Protein AF-A0A948V6Q6-F1 (afdb_monomer)

Foldseek 3Di:
DDDDPVLLVQLVVCVVVVHDSVVSLVVVLVVVLVVVLVVVLVQVLVQCVPDPDPDPVSLCCSQLPLVDDLQSLQLLLLHGQVVLCVVVVDRPSVSSSVVSVVSSVVLLVVQVVVCVVCVPDWDWDWRDDPNDIDIDGSSRVVSSVSSSVNSSVVSSVVSVVNSVD

Solvent-accessible surface area (backbone atoms only — not comparable to full-atom values): 9250 Å² total; per-residue (Å²): 132,79,81,51,72,68,56,51,52,50,34,52,55,24,53,78,68,76,41,84,34,64,60,59,56,54,50,48,44,49,52,55,44,52,55,47,50,58,51,49,52,52,48,48,51,56,41,58,73,67,39,90,59,97,53,74,62,42,54,54,60,67,48,55,39,86,88,52,58,45,64,54,27,15,21,60,32,56,39,48,58,67,60,47,23,72,76,67,78,44,72,50,61,66,59,34,50,53,54,21,52,56,45,29,53,55,50,50,53,52,43,48,54,48,52,75,67,48,80,87,68,87,51,75,46,75,51,76,56,98,92,43,74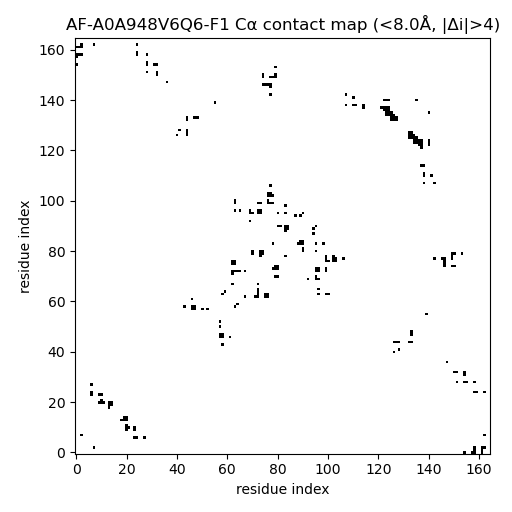,44,77,30,52,51,62,58,36,50,52,53,52,41,23,52,54,34,45,48,50,50,43,48,57,44,52,54,56,54,75,73,104

pLDDT: mean 92.69, std 7.37, range [54.66, 98.31]

Sequence (165 aa):
MTITEQVAKNIIRKLLKGEDYRIEVVTLINAEFLQFAINFFKHIVDAKLKSKDITVDWYKKAFLDPNLPANEIAINSGLNTKTIHNMFNSSTKEIVIDASNEHYDLLYESIKNLVDTEHDLELTLTIKFKGVSVDLNVSESLIVINTLAVKRSALRGGLWSTAGK

Structure (mmCIF, N/CA/C/O backbone):
data_AF-A0A948V6Q6-F1
#
_entry.id   AF-A0A948V6Q6-F1
#
loop_
_atom_site.group_PDB
_atom_site.id
_atom_site.type_symbol
_atom_site.label_atom_id
_atom_site.label_alt_id
_atom_site.label_comp_id
_atom_site.label_asym_id
_atom_site.label_entity_id
_atom_site.label_seq_id
_atom_site.pdbx_PDB_ins_code
_atom_site.Cartn_x
_atom_site.Cartn_y
_atom_site.Cartn_z
_atom_site.occupancy
_atom_site.B_iso_or_equiv
_atom_site.auth_seq_id
_atom_site.auth_comp_id
_atom_site.auth_asym_id
_atom_site.auth_atom_id
_atom_site.pdbx_PDB_model_num
ATOM 1 N N . MET A 1 1 ? 12.916 2.572 -6.953 1.00 70.38 1 MET A N 1
ATOM 2 C CA . MET A 1 1 ? 12.640 1.207 -7.454 1.00 70.38 1 MET A CA 1
ATOM 3 C C . MET A 1 1 ? 13.688 0.868 -8.486 1.00 70.38 1 MET A C 1
ATOM 5 O O . MET A 1 1 ? 14.040 1.738 -9.277 1.00 70.38 1 MET A O 1
ATOM 9 N N . THR A 1 2 ? 14.179 -0.361 -8.462 1.00 77.56 2 THR A N 1
ATOM 10 C CA . THR A 1 2 ? 15.232 -0.848 -9.354 1.00 77.56 2 THR A CA 1
ATOM 11 C C . THR A 1 2 ? 14.740 -2.119 -10.019 1.00 77.56 2 THR A C 1
ATOM 13 O O . THR A 1 2 ? 14.257 -3.016 -9.336 1.00 77.56 2 THR A O 1
ATOM 16 N N . ILE A 1 3 ? 14.851 -2.192 -11.343 1.00 85.19 3 ILE A N 1
ATOM 17 C CA . ILE A 1 3 ? 14.666 -3.453 -12.061 1.00 85.19 3 ILE A CA 1
ATOM 18 C C . ILE A 1 3 ? 15.861 -4.362 -11.765 1.00 85.19 3 ILE A C 1
ATOM 20 O O . ILE A 1 3 ? 16.982 -3.880 -11.600 1.00 85.19 3 ILE A O 1
ATOM 24 N N . THR A 1 4 ? 15.635 -5.670 -11.671 1.00 87.00 4 THR A N 1
ATOM 25 C CA . THR A 1 4 ? 16.740 -6.617 -11.478 1.00 87.00 4 THR A CA 1
ATOM 26 C C . THR A 1 4 ? 17.603 -6.679 -12.737 1.00 87.00 4 THR A C 1
ATOM 28 O O . THR A 1 4 ? 17.106 -6.481 -13.849 1.00 87.00 4 THR A O 1
ATOM 31 N N . GLU A 1 5 ? 18.889 -7.009 -12.591 1.00 90.12 5 GLU A N 1
ATOM 32 C CA . GLU A 1 5 ? 19.782 -7.176 -13.748 1.00 90.12 5 GLU A CA 1
ATOM 33 C C . GLU A 1 5 ? 19.245 -8.202 -14.749 1.00 90.12 5 GLU A C 1
ATOM 35 O O . GLU A 1 5 ? 19.379 -8.029 -15.959 1.00 90.12 5 GLU A O 1
ATOM 40 N N . GLN A 1 6 ? 18.613 -9.268 -14.252 1.00 90.62 6 GLN A N 1
ATOM 41 C CA . GLN A 1 6 ? 18.031 -10.294 -15.107 1.00 90.62 6 GLN A CA 1
ATOM 42 C C . GLN A 1 6 ? 16.865 -9.744 -15.936 1.00 90.62 6 GLN A C 1
ATOM 44 O O . GLN A 1 6 ? 16.799 -10.000 -17.138 1.00 90.62 6 GLN A O 1
ATOM 49 N N . VAL A 1 7 ? 15.975 -8.958 -15.322 1.00 91.75 7 VAL A N 1
ATOM 50 C CA . VAL A 1 7 ? 14.864 -8.313 -16.036 1.00 91.75 7 VAL A CA 1
ATOM 51 C C . VAL A 1 7 ? 15.401 -7.297 -17.045 1.00 91.75 7 VAL A C 1
ATOM 53 O O . VAL A 1 7 ? 14.954 -7.293 -18.188 1.00 91.75 7 VAL A O 1
ATOM 56 N N . ALA A 1 8 ? 16.415 -6.506 -16.683 1.00 93.50 8 ALA A N 1
ATOM 57 C CA . ALA A 1 8 ? 17.060 -5.572 -17.607 1.00 93.50 8 ALA A CA 1
ATOM 58 C C . ALA A 1 8 ? 17.668 -6.291 -18.827 1.00 93.50 8 ALA A C 1
ATOM 60 O O . ALA A 1 8 ? 17.418 -5.900 -19.967 1.00 93.50 8 ALA A O 1
ATOM 61 N N . LYS A 1 9 ? 18.396 -7.396 -18.611 1.00 95.44 9 LYS A N 1
ATOM 62 C CA . LYS A 1 9 ? 18.949 -8.231 -19.693 1.00 95.44 9 LYS A CA 1
ATOM 63 C C . LYS A 1 9 ? 17.854 -8.776 -20.609 1.00 95.44 9 LYS A C 1
ATOM 65 O O . LYS A 1 9 ? 18.010 -8.737 -21.829 1.00 95.44 9 LYS A O 1
ATOM 70 N N . ASN A 1 10 ? 16.747 -9.259 -20.044 1.00 95.44 10 ASN A N 1
ATOM 71 C CA . ASN A 1 10 ? 15.618 -9.756 -20.830 1.00 95.44 10 ASN A CA 1
ATOM 72 C C . ASN A 1 10 ? 14.974 -8.642 -21.665 1.00 95.44 10 ASN A C 1
ATOM 74 O O . ASN A 1 10 ? 14.717 -8.852 -22.851 1.00 95.44 10 ASN A O 1
ATOM 78 N N . ILE A 1 11 ? 14.768 -7.460 -21.072 1.00 94.50 11 ILE A N 1
ATOM 79 C CA . ILE A 1 11 ? 14.229 -6.282 -21.761 1.00 94.50 11 ILE A CA 1
ATOM 80 C C . ILE A 1 11 ? 15.114 -5.912 -22.953 1.00 94.50 11 ILE A C 1
ATOM 82 O O . ILE A 1 11 ? 14.619 -5.850 -24.077 1.00 94.50 11 ILE A O 1
ATOM 86 N N . ILE A 1 12 ? 16.423 -5.747 -22.732 1.00 95.25 12 ILE A N 1
ATOM 87 C CA . ILE A 1 12 ? 17.387 -5.401 -23.787 1.00 95.25 12 ILE A CA 1
ATOM 88 C C . ILE A 1 12 ? 17.378 -6.465 -24.886 1.00 95.25 12 ILE A C 1
ATOM 90 O O . ILE A 1 12 ? 17.296 -6.138 -26.068 1.00 95.25 12 ILE A O 1
ATOM 94 N N . ARG A 1 13 ? 17.405 -7.753 -24.518 1.00 97.06 13 ARG A N 1
ATOM 95 C CA . ARG A 1 13 ? 17.390 -8.854 -25.489 1.00 97.06 13 ARG A CA 1
ATOM 96 C C . ARG A 1 13 ? 16.143 -8.823 -26.369 1.00 97.06 13 ARG A C 1
ATOM 98 O O . ARG A 1 13 ? 16.255 -9.057 -27.568 1.00 97.06 13 ARG A O 1
ATOM 105 N N . LYS A 1 14 ? 14.970 -8.577 -25.782 1.00 96.69 14 LYS A N 1
ATOM 106 C CA . LYS A 1 14 ? 13.701 -8.496 -26.515 1.00 96.69 14 LYS A CA 1
ATOM 107 C C . LYS A 1 14 ? 13.667 -7.281 -27.430 1.00 96.69 14 LYS A C 1
ATOM 109 O O . LYS A 1 14 ? 13.351 -7.428 -28.606 1.00 96.69 14 LYS A O 1
ATOM 114 N N . LEU A 1 15 ? 14.104 -6.127 -26.928 1.00 94.81 15 LEU A N 1
ATOM 115 C CA . LEU A 1 15 ? 14.191 -4.894 -27.702 1.00 94.81 15 LEU A CA 1
ATOM 116 C C . LEU A 1 15 ? 15.085 -5.060 -28.941 1.00 94.81 15 LEU A C 1
ATOM 118 O O . LEU A 1 15 ? 14.659 -4.743 -30.047 1.00 94.81 15 LEU A O 1
ATOM 122 N N . LEU A 1 16 ? 16.280 -5.641 -28.778 1.00 96.75 16 LEU A N 1
ATOM 123 C CA . LEU A 1 16 ? 17.211 -5.909 -29.884 1.00 96.75 16 LEU A CA 1
ATOM 124 C C . LEU A 1 16 ? 16.652 -6.887 -30.931 1.00 96.75 16 LEU A C 1
ATOM 126 O O . LEU A 1 16 ? 17.098 -6.880 -32.074 1.00 96.75 16 LEU A O 1
ATOM 130 N N . LYS A 1 17 ? 15.684 -7.728 -30.552 1.00 97.25 17 LYS A N 1
ATOM 131 C CA . LYS A 1 17 ? 15.007 -8.677 -31.447 1.00 97.25 17 LYS A CA 1
ATOM 132 C C . LYS A 1 17 ? 13.698 -8.140 -32.038 1.00 97.25 17 LYS A C 1
ATOM 134 O O . LYS A 1 17 ? 13.043 -8.866 -32.779 1.00 97.25 17 LYS A O 1
ATOM 139 N N . GLY A 1 18 ? 13.291 -6.913 -31.698 1.00 95.44 18 GLY A N 1
ATOM 140 C CA . GLY A 1 18 ? 11.975 -6.376 -32.061 1.00 95.44 18 GLY A CA 1
ATOM 141 C C . GLY A 1 18 ? 10.804 -7.095 -31.375 1.00 95.44 18 GLY A C 1
ATOM 142 O O . GLY A 1 18 ? 9.670 -7.006 -31.835 1.00 95.44 18 GLY A O 1
ATOM 143 N N . GLU A 1 19 ? 11.067 -7.827 -30.289 1.00 96.75 19 GLU A N 1
ATOM 144 C CA . GLU A 1 19 ? 10.049 -8.506 -29.490 1.00 96.75 19 GLU A CA 1
ATOM 145 C C . GLU A 1 19 ? 9.434 -7.556 -28.454 1.00 96.75 19 GLU A C 1
ATOM 147 O O . GLU A 1 19 ? 10.075 -6.623 -27.963 1.00 96.75 19 GLU A O 1
ATOM 152 N N . ASP A 1 20 ? 8.203 -7.849 -28.034 1.00 95.00 20 ASP A N 1
ATOM 153 C CA . ASP A 1 20 ? 7.556 -7.089 -26.970 1.00 95.00 20 ASP A CA 1
ATOM 154 C C . ASP A 1 20 ? 8.223 -7.342 -25.605 1.00 95.00 20 ASP A C 1
ATOM 156 O O . ASP A 1 20 ? 8.065 -8.406 -25.000 1.00 95.00 20 ASP A O 1
ATOM 160 N N . TYR A 1 21 ? 8.961 -6.348 -25.106 1.00 94.88 21 TYR A N 1
ATOM 161 C CA . TYR A 1 21 ? 9.607 -6.365 -23.790 1.00 94.88 21 TYR A CA 1
ATOM 162 C C . TYR A 1 21 ? 8.666 -5.977 -22.641 1.00 94.88 21 TYR A C 1
ATOM 164 O O . TYR A 1 21 ? 8.987 -6.218 -21.476 1.00 94.88 21 TYR A O 1
ATOM 172 N N . ARG A 1 22 ? 7.498 -5.387 -22.936 1.00 94.56 22 ARG A N 1
ATOM 173 C CA . ARG A 1 22 ? 6.550 -4.880 -21.926 1.00 94.56 22 ARG A CA 1
ATOM 174 C C . ARG A 1 22 ? 6.074 -5.985 -20.991 1.00 94.56 22 ARG A C 1
ATOM 176 O O . ARG A 1 22 ? 5.788 -5.720 -19.825 1.00 94.56 22 ARG A O 1
ATOM 183 N N . ILE A 1 23 ? 6.045 -7.222 -21.483 1.00 94.25 23 ILE A N 1
ATOM 184 C CA . ILE A 1 23 ? 5.697 -8.402 -20.693 1.00 94.25 23 ILE A CA 1
ATOM 185 C C . ILE A 1 23 ? 6.653 -8.631 -19.514 1.00 94.25 23 ILE A C 1
ATOM 187 O O . ILE A 1 23 ? 6.199 -9.022 -18.440 1.00 94.25 23 ILE A O 1
ATOM 191 N N . GLU A 1 24 ? 7.945 -8.322 -19.665 1.00 94.88 24 GLU A N 1
ATOM 192 C CA . GLU A 1 24 ? 8.935 -8.445 -18.586 1.00 94.88 24 GLU A CA 1
ATOM 193 C C . GLU A 1 24 ? 8.617 -7.451 -17.459 1.00 94.88 24 GLU A C 1
ATOM 195 O O . GLU A 1 24 ? 8.605 -7.810 -16.281 1.00 94.88 24 GLU A O 1
ATOM 200 N N . VAL A 1 25 ? 8.262 -6.213 -17.825 1.00 94.19 25 VAL A N 1
ATOM 201 C CA . VAL A 1 25 ? 7.904 -5.148 -16.874 1.00 94.19 25 VAL A CA 1
ATOM 202 C C . VAL A 1 25 ? 6.605 -5.485 -16.140 1.00 94.19 25 VAL A C 1
ATOM 204 O O . VAL A 1 25 ? 6.546 -5.395 -14.915 1.00 94.19 25 VAL A O 1
ATOM 207 N N . VAL A 1 26 ? 5.565 -5.918 -16.861 1.00 95.38 26 VAL A N 1
ATOM 208 C CA . VAL A 1 26 ? 4.276 -6.306 -16.259 1.00 95.38 26 VAL A CA 1
ATOM 209 C C . VAL A 1 26 ? 4.442 -7.487 -15.304 1.00 95.38 26 VAL A C 1
ATOM 211 O O . VAL A 1 26 ? 3.873 -7.475 -14.210 1.00 95.38 26 VAL A O 1
ATOM 214 N N . THR A 1 27 ? 5.247 -8.480 -15.685 1.00 95.00 27 THR A N 1
ATOM 215 C CA . THR A 1 27 ? 5.530 -9.652 -14.847 1.00 95.00 27 THR A CA 1
ATOM 216 C C . THR A 1 27 ? 6.234 -9.243 -13.556 1.00 95.00 27 THR A C 1
ATOM 218 O O . THR A 1 27 ? 5.825 -9.678 -12.479 1.00 95.00 27 THR A O 1
ATOM 221 N N . LEU A 1 28 ? 7.219 -8.343 -13.635 1.00 95.00 28 LEU A N 1
ATOM 222 C CA . LEU A 1 28 ? 7.897 -7.814 -12.453 1.00 95.00 28 LEU A CA 1
ATOM 223 C C . LEU A 1 28 ? 6.940 -7.033 -11.537 1.00 95.00 28 LEU A C 1
ATOM 225 O O . LEU A 1 28 ? 6.909 -7.290 -10.336 1.00 95.00 28 LEU A O 1
ATOM 229 N N . ILE A 1 29 ? 6.100 -6.148 -12.094 1.00 95.69 29 ILE A N 1
ATOM 230 C CA . ILE A 1 29 ? 5.088 -5.404 -11.318 1.00 95.69 29 ILE A CA 1
ATOM 231 C C . ILE A 1 29 ? 4.152 -6.379 -10.580 1.00 95.69 29 ILE A C 1
ATOM 233 O O . ILE A 1 29 ? 3.796 -6.147 -9.424 1.00 95.69 29 ILE A O 1
ATOM 237 N N . ASN A 1 30 ? 3.735 -7.467 -11.235 1.00 96.75 30 ASN A N 1
ATOM 238 C CA . ASN A 1 30 ? 2.893 -8.499 -10.625 1.00 96.75 30 ASN A CA 1
ATOM 239 C C . ASN A 1 30 ? 3.601 -9.213 -9.477 1.00 96.75 30 ASN A C 1
ATOM 241 O O . ASN A 1 30 ? 3.032 -9.299 -8.391 1.00 96.75 30 ASN A O 1
ATOM 245 N N . ALA A 1 31 ? 4.830 -9.676 -9.698 1.00 95.81 31 ALA A N 1
ATOM 246 C CA . ALA A 1 31 ? 5.603 -10.376 -8.681 1.00 95.81 31 ALA A CA 1
ATOM 247 C C . ALA A 1 31 ? 5.849 -9.495 -7.445 1.00 95.81 31 ALA A C 1
ATOM 249 O O . ALA A 1 31 ? 5.551 -9.913 -6.326 1.00 95.81 31 ALA A O 1
ATOM 250 N N . GLU A 1 32 ? 6.310 -8.254 -7.636 1.00 96.00 32 GLU A N 1
ATOM 251 C CA . GLU A 1 32 ? 6.564 -7.328 -6.526 1.00 96.00 32 GLU A CA 1
ATOM 252 C C . GLU A 1 32 ? 5.286 -6.965 -5.765 1.00 96.00 32 GLU A C 1
ATOM 254 O O . GLU A 1 32 ? 5.288 -6.909 -4.534 1.00 96.00 32 GLU A O 1
ATOM 259 N N . PHE A 1 33 ? 4.175 -6.750 -6.476 1.00 97.81 33 PHE A N 1
ATOM 260 C CA . PHE A 1 33 ? 2.902 -6.428 -5.838 1.00 97.81 33 PHE A CA 1
ATOM 261 C C . PHE A 1 33 ? 2.355 -7.595 -5.013 1.00 97.81 33 PHE A C 1
ATOM 263 O O . PHE A 1 33 ? 1.948 -7.391 -3.873 1.00 97.81 33 PHE A O 1
ATOM 270 N N . LEU A 1 34 ? 2.357 -8.814 -5.559 1.00 98.19 34 LEU A N 1
ATOM 271 C CA . LEU A 1 34 ? 1.860 -9.990 -4.844 1.00 98.19 34 LEU A CA 1
ATOM 272 C C . LEU A 1 34 ? 2.734 -10.305 -3.627 1.00 98.19 34 LEU A C 1
ATOM 274 O O . LEU A 1 34 ? 2.211 -10.596 -2.552 1.00 98.19 34 LEU A O 1
ATOM 278 N N . GLN A 1 35 ? 4.056 -10.172 -3.760 1.00 97.31 35 GLN A N 1
ATOM 279 C CA . GLN A 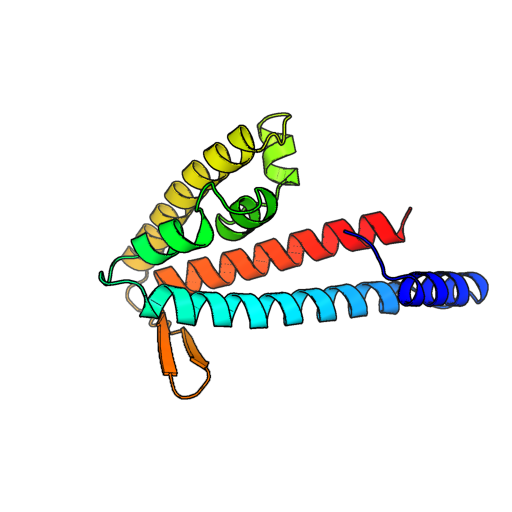1 35 ? 4.971 -10.334 -2.635 1.00 97.31 35 GLN A CA 1
ATOM 280 C C . GLN A 1 35 ? 4.721 -9.286 -1.544 1.00 97.31 35 GLN A C 1
ATOM 282 O O . GLN A 1 35 ? 4.710 -9.626 -0.357 1.00 97.31 35 GLN A O 1
ATOM 287 N N . PHE A 1 36 ? 4.485 -8.028 -1.933 1.00 97.62 36 PHE A N 1
ATOM 288 C CA . PHE A 1 36 ? 4.067 -6.985 -1.003 1.00 97.62 36 PHE A CA 1
ATOM 289 C C . PHE A 1 36 ? 2.749 -7.346 -0.316 1.00 97.62 36 PHE A C 1
ATOM 291 O O . PHE A 1 36 ? 2.698 -7.301 0.906 1.00 97.62 36 PHE A O 1
ATOM 298 N N . ALA A 1 37 ? 1.717 -7.740 -1.066 1.00 98.31 37 ALA A N 1
ATOM 299 C CA . ALA A 1 37 ? 0.396 -8.040 -0.520 1.00 98.31 37 ALA A CA 1
ATOM 300 C C . ALA A 1 37 ? 0.467 -9.141 0.548 1.00 98.31 37 ALA A C 1
ATOM 302 O O . ALA A 1 37 ? -0.051 -8.975 1.648 1.00 98.31 37 ALA A O 1
ATOM 303 N N . ILE A 1 38 ? 1.199 -10.227 0.275 1.00 97.62 38 ILE A N 1
ATOM 304 C CA . ILE A 1 38 ? 1.415 -11.305 1.248 1.00 97.62 38 ILE A CA 1
ATOM 305 C C . ILE A 1 38 ? 2.122 -10.803 2.512 1.00 97.62 38 ILE A C 1
ATOM 307 O O . ILE A 1 38 ? 1.740 -11.179 3.620 1.00 97.62 38 ILE A O 1
ATOM 311 N N . ASN A 1 39 ? 3.154 -9.970 2.374 1.00 97.50 39 ASN A N 1
ATOM 312 C CA . ASN A 1 39 ? 3.874 -9.429 3.530 1.00 97.50 39 ASN A CA 1
ATOM 313 C C . ASN A 1 39 ? 3.018 -8.435 4.324 1.00 97.50 39 ASN A C 1
ATOM 315 O O . ASN A 1 39 ? 3.034 -8.459 5.551 1.00 97.50 39 ASN A O 1
ATOM 319 N N . PHE A 1 40 ? 2.228 -7.620 3.631 1.00 97.69 40 PHE A N 1
ATOM 320 C CA . PHE A 1 40 ? 1.301 -6.671 4.228 1.00 97.69 40 PHE A CA 1
ATOM 321 C C . PHE A 1 40 ? 0.222 -7.384 5.051 1.00 97.69 40 PHE A C 1
ATOM 323 O O . PHE A 1 40 ? 0.030 -7.049 6.216 1.00 97.69 40 PHE A O 1
ATOM 330 N N . PHE A 1 41 ? -0.396 -8.443 4.518 1.00 97.44 41 PHE A N 1
ATOM 331 C CA . PHE A 1 41 ? -1.374 -9.239 5.266 1.00 97.44 41 PHE A CA 1
ATOM 332 C C . PHE A 1 41 ? -0.778 -9.926 6.498 1.00 97.44 41 PHE A C 1
ATOM 334 O O . PHE A 1 41 ? -1.423 -9.961 7.543 1.00 97.44 41 PHE A O 1
ATOM 341 N N . LYS A 1 42 ? 0.462 -10.430 6.422 1.00 96.06 42 LYS A N 1
ATOM 342 C CA . LYS A 1 42 ? 1.162 -10.955 7.610 1.00 96.06 42 LYS A CA 1
ATOM 343 C C . LYS A 1 42 ? 1.338 -9.872 8.675 1.00 96.06 42 LYS A C 1
ATOM 345 O O . LYS A 1 42 ? 1.072 -10.127 9.844 1.00 96.06 42 LYS A O 1
ATOM 350 N N . HIS A 1 43 ? 1.729 -8.665 8.266 1.00 95.38 43 HIS A N 1
ATOM 351 C CA . HIS A 1 43 ? 1.895 -7.549 9.192 1.00 95.38 43 HIS A CA 1
ATOM 352 C C . HIS A 1 43 ? 0.559 -7.118 9.815 1.00 95.38 43 HIS A C 1
ATOM 354 O O . HIS A 1 43 ? 0.518 -6.823 11.004 1.00 95.38 43 HIS A O 1
ATOM 360 N N . ILE A 1 44 ? -0.544 -7.154 9.057 1.00 95.38 44 ILE A N 1
ATOM 361 C CA . ILE A 1 44 ? -1.897 -6.906 9.581 1.00 95.38 44 ILE A CA 1
ATOM 362 C C . ILE A 1 44 ? -2.251 -7.909 10.681 1.00 95.38 44 ILE A C 1
ATOM 364 O O . ILE A 1 44 ? -2.701 -7.497 11.747 1.00 95.38 44 ILE A O 1
ATOM 368 N N . VAL A 1 45 ? -2.020 -9.207 10.449 1.00 94.19 45 VAL A N 1
ATOM 369 C CA . VAL A 1 45 ? -2.258 -10.250 11.461 1.00 94.19 45 VAL A CA 1
ATOM 370 C C . VAL A 1 45 ? -1.455 -9.949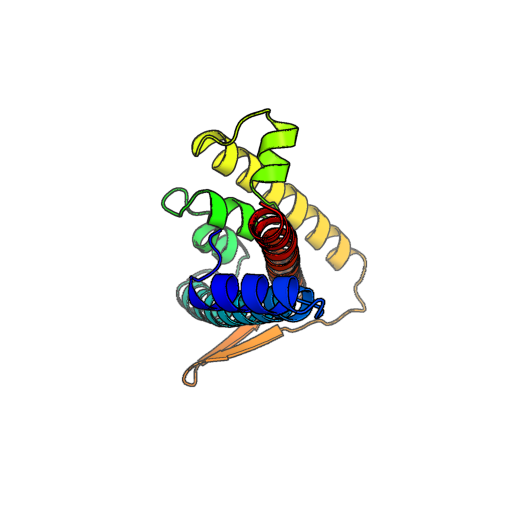 12.724 1.00 94.19 45 VAL A C 1
ATOM 372 O O . VAL A 1 45 ? -2.022 -9.885 13.813 1.00 94.19 45 VAL A O 1
ATOM 375 N N . ASP A 1 46 ? -0.153 -9.699 12.582 1.00 92.31 46 ASP A N 1
ATOM 376 C CA . ASP A 1 46 ? 0.726 -9.419 13.719 1.00 92.31 46 ASP A CA 1
ATOM 377 C C . ASP A 1 46 ? 0.314 -8.149 14.480 1.00 92.31 46 ASP A C 1
ATOM 3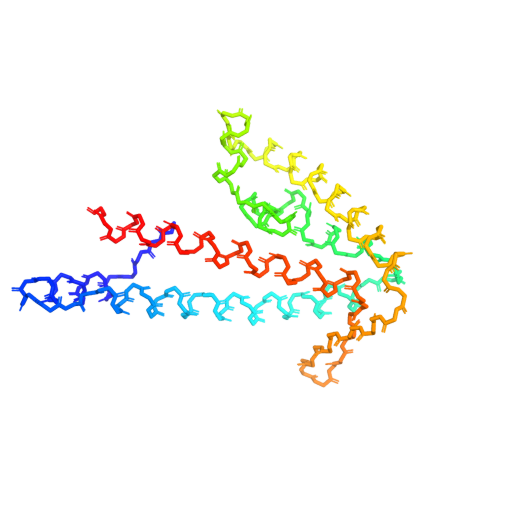79 O O . ASP A 1 46 ? 0.340 -8.133 15.711 1.00 92.31 46 ASP A O 1
ATOM 383 N N . ALA A 1 47 ? -0.062 -7.084 13.769 1.00 92.62 47 ALA A N 1
ATOM 384 C CA . ALA A 1 47 ? -0.471 -5.815 14.360 1.00 92.62 47 ALA A CA 1
ATOM 385 C C . ALA A 1 47 ? -1.807 -5.939 15.101 1.00 92.62 47 ALA A C 1
ATOM 387 O O . ALA A 1 47 ? -1.915 -5.511 16.251 1.00 92.62 47 ALA A O 1
ATOM 388 N N . LYS A 1 48 ? -2.800 -6.584 14.480 1.00 89.81 48 LYS A N 1
ATOM 389 C CA . LYS A 1 48 ? -4.134 -6.747 15.061 1.00 89.81 48 LYS A CA 1
ATOM 390 C C . LYS A 1 48 ? -4.117 -7.647 16.298 1.00 89.81 48 LYS A C 1
ATOM 392 O O . LYS A 1 48 ? -4.769 -7.323 17.281 1.00 89.81 48 LYS A O 1
ATOM 397 N N . LEU A 1 49 ? -3.307 -8.710 16.305 1.00 88.56 49 LEU A N 1
ATOM 398 C CA . LEU A 1 49 ? -3.136 -9.582 17.479 1.00 88.56 49 LEU A CA 1
ATOM 399 C C . LEU A 1 49 ? -2.397 -8.912 18.643 1.00 88.56 49 LEU A C 1
ATOM 401 O O . LEU A 1 49 ? -2.615 -9.268 19.798 1.00 88.56 49 LEU A O 1
ATOM 405 N N . LYS A 1 50 ? -1.488 -7.975 18.350 1.00 86.81 50 LYS A N 1
ATOM 406 C CA . LYS A 1 50 ? -0.769 -7.202 19.375 1.00 86.81 50 LYS A CA 1
ATOM 407 C C . LYS A 1 50 ? -1.596 -6.043 19.924 1.00 86.81 50 LYS A C 1
ATOM 409 O O . LYS A 1 50 ? -1.245 -5.512 20.981 1.00 86.81 50 LYS A O 1
ATOM 414 N N . SER A 1 51 ? -2.652 -5.632 19.222 1.00 80.50 51 SER A N 1
ATOM 415 C CA . SER A 1 51 ? -3.550 -4.598 19.716 1.00 80.50 51 SER A CA 1
ATOM 416 C C . SER A 1 51 ? -4.313 -5.109 20.932 1.00 80.50 51 SER A C 1
ATOM 418 O O . SER A 1 51 ? -4.924 -6.174 20.893 1.00 80.50 51 SER A O 1
ATOM 420 N N . LYS A 1 52 ? -4.264 -4.346 22.025 1.00 62.56 52 LYS A N 1
ATOM 421 C CA . LYS A 1 52 ? -5.072 -4.617 23.221 1.00 62.56 52 LYS A CA 1
ATOM 422 C C . LYS A 1 52 ? -6.486 -4.040 23.101 1.00 62.56 52 LYS A C 1
ATOM 424 O O . LYS A 1 52 ? -7.380 -4.532 23.780 1.00 62.56 52 LYS A O 1
ATOM 429 N N . ASP A 1 53 ? -6.674 -3.054 22.221 1.00 57.06 53 ASP A N 1
ATOM 430 C CA . ASP A 1 53 ? -7.934 -2.342 22.004 1.00 57.06 53 ASP A CA 1
ATOM 431 C C . ASP A 1 53 ? -8.528 -2.682 20.624 1.00 57.06 53 ASP A C 1
ATOM 433 O O . ASP A 1 53 ? -7.805 -2.820 19.633 1.00 57.06 53 ASP A O 1
ATOM 437 N N . ILE A 1 54 ? -9.858 -2.823 20.562 1.00 54.66 54 ILE A N 1
ATOM 438 C CA . ILE A 1 54 ? -10.646 -3.200 19.367 1.00 54.66 54 ILE A CA 1
ATOM 439 C C . ILE A 1 54 ? -10.972 -1.953 18.503 1.00 54.66 54 ILE A C 1
ATOM 441 O O . ILE A 1 54 ? -11.917 -1.949 17.723 1.00 54.66 54 ILE A O 1
ATOM 445 N N . THR A 1 55 ? -10.234 -0.849 18.647 1.00 62.34 55 THR A N 1
ATOM 446 C CA . THR A 1 55 ? -10.422 0.364 17.827 1.00 62.34 55 THR A CA 1
ATOM 447 C C . THR A 1 55 ? -9.447 0.379 16.649 1.00 62.34 55 THR A C 1
ATOM 449 O O . THR A 1 55 ? -8.359 -0.183 16.730 1.00 62.34 55 THR A O 1
ATOM 452 N N . VAL A 1 56 ? -9.801 1.062 15.551 1.00 60.56 56 VAL A N 1
ATOM 453 C CA . VAL A 1 56 ? -8.958 1.218 14.338 1.00 60.56 56 VAL A CA 1
ATOM 454 C C . VAL A 1 56 ? -7.608 1.914 14.620 1.00 60.56 56 VAL A C 1
ATOM 456 O O . VAL A 1 56 ? -6.709 1.901 13.776 1.00 60.56 56 VAL A O 1
ATOM 459 N N . ASP A 1 57 ? -7.400 2.430 15.835 1.00 75.50 57 ASP A N 1
ATOM 460 C CA . ASP A 1 57 ? -6.123 2.977 16.311 1.00 75.50 57 ASP A CA 1
ATOM 461 C C . ASP A 1 57 ? -4.946 2.016 16.118 1.00 75.50 57 ASP A C 1
ATOM 463 O O . ASP A 1 57 ? -3.808 2.460 15.939 1.00 75.50 57 ASP A O 1
ATOM 467 N N . TRP A 1 58 ? -5.196 0.701 16.090 1.00 90.19 58 TRP A N 1
ATOM 468 C CA . TRP A 1 58 ? -4.144 -0.282 15.835 1.00 90.19 58 TRP A CA 1
ATOM 469 C C . TRP A 1 58 ? -3.493 -0.104 14.461 1.00 90.19 58 TRP A C 1
ATOM 471 O O . TRP A 1 58 ? -2.273 -0.245 14.356 1.00 90.19 58 TRP A O 1
ATOM 481 N N . TYR A 1 59 ? -4.265 0.234 13.420 1.00 94.06 59 TYR A N 1
ATOM 482 C CA . TYR A 1 59 ? -3.723 0.386 12.071 1.00 94.06 59 TYR A CA 1
ATOM 483 C C . TYR A 1 59 ? -2.846 1.634 11.999 1.00 94.06 59 TYR A C 1
ATOM 485 O O . TYR A 1 59 ? -1.684 1.544 11.605 1.00 94.06 59 TYR A O 1
ATOM 493 N N . LYS A 1 60 ? -3.357 2.785 12.457 1.00 92.81 60 LYS A N 1
ATOM 494 C CA . LYS A 1 60 ? -2.591 4.041 12.487 1.00 92.81 60 LYS A CA 1
ATOM 495 C C . LYS A 1 60 ? -1.297 3.867 13.284 1.00 92.81 60 LYS A C 1
ATOM 497 O O . LYS A 1 60 ? -0.222 4.196 12.794 1.00 92.81 60 LYS A O 1
ATOM 502 N N . LYS A 1 61 ? -1.370 3.245 14.464 1.00 92.50 61 LYS A N 1
ATOM 503 C CA . LYS A 1 61 ? -0.196 2.983 15.306 1.00 92.50 61 LYS A CA 1
ATOM 504 C C . LYS A 1 61 ? 0.826 2.054 14.651 1.00 92.50 61 LYS A C 1
ATOM 506 O O . LYS A 1 61 ? 2.019 2.280 14.803 1.00 92.50 61 LYS A O 1
ATOM 511 N N . ALA A 1 62 ? 0.384 1.000 13.967 1.00 94.75 62 ALA A N 1
ATOM 512 C CA . ALA A 1 62 ? 1.290 0.008 13.392 1.00 94.75 62 ALA A CA 1
ATOM 513 C C . ALA A 1 62 ? 1.872 0.430 12.036 1.00 94.75 62 ALA A C 1
ATOM 515 O O . ALA A 1 62 ? 3.005 0.072 11.725 1.00 94.75 62 ALA A O 1
ATOM 516 N N . PHE A 1 63 ? 1.107 1.163 11.226 1.00 96.19 63 PHE A N 1
ATOM 517 C CA . PHE A 1 63 ? 1.441 1.431 9.825 1.00 96.19 63 PHE A CA 1
ATOM 518 C C . PHE A 1 63 ? 1.809 2.887 9.527 1.00 96.19 63 PHE A C 1
ATOM 520 O O . PHE A 1 63 ? 2.343 3.152 8.445 1.00 96.19 63 PHE A O 1
ATOM 527 N N . LEU A 1 64 ? 1.569 3.807 10.468 1.00 96.06 64 LEU A N 1
ATOM 528 C CA . LEU A 1 64 ? 1.949 5.223 10.388 1.00 96.06 64 LEU A CA 1
ATOM 529 C C . LEU A 1 64 ? 2.915 5.641 11.511 1.00 96.06 64 LEU A C 1
ATOM 531 O O . LEU A 1 64 ? 3.059 6.828 11.797 1.00 96.06 64 LEU A O 1
ATOM 535 N N . ASP A 1 65 ? 3.607 4.677 12.128 1.00 95.06 65 ASP A N 1
ATOM 536 C CA . ASP A 1 65 ? 4.663 4.947 13.109 1.00 95.06 65 ASP A CA 1
ATOM 537 C C . ASP A 1 65 ? 5.794 5.786 12.462 1.00 95.06 65 ASP A C 1
ATOM 539 O O . ASP A 1 65 ? 6.371 5.351 11.461 1.00 95.06 65 ASP A O 1
ATOM 543 N N . PRO A 1 66 ? 6.164 6.957 13.022 1.00 95.62 66 PRO A N 1
ATOM 544 C CA . PRO A 1 66 ? 7.239 7.818 12.509 1.00 95.62 66 PRO A CA 1
ATOM 545 C C . PRO A 1 66 ? 8.616 7.145 12.370 1.00 95.62 66 PRO A C 1
ATOM 547 O O . PRO A 1 66 ? 9.499 7.644 11.659 1.00 95.62 66 PRO A O 1
ATOM 550 N N . ASN A 1 67 ? 8.835 6.020 13.051 1.00 96.00 67 ASN A N 1
ATOM 551 C CA . ASN A 1 67 ? 10.060 5.232 12.946 1.00 96.00 67 ASN A CA 1
ATOM 552 C C . ASN A 1 67 ? 10.125 4.400 11.659 1.00 96.00 67 ASN A C 1
ATOM 554 O O . ASN A 1 67 ? 11.214 3.975 11.268 1.00 96.00 67 ASN A O 1
ATOM 558 N N . LEU A 1 68 ? 8.997 4.199 10.974 1.00 96.38 68 LEU A N 1
ATOM 559 C CA . LEU A 1 68 ? 8.952 3.497 9.697 1.00 96.38 68 LEU A CA 1
ATOM 560 C C . LEU A 1 68 ? 9.594 4.319 8.568 1.00 96.38 68 LEU A C 1
ATOM 562 O O . LEU A 1 68 ? 9.740 5.548 8.654 1.00 96.38 68 LEU A O 1
ATOM 566 N N . PRO A 1 69 ? 9.978 3.656 7.464 1.00 96.75 69 PRO A N 1
ATOM 567 C CA . PRO A 1 69 ? 10.373 4.347 6.247 1.00 96.75 69 PRO A CA 1
ATOM 568 C C . PRO A 1 69 ? 9.250 5.259 5.732 1.00 96.75 69 PRO A C 1
ATOM 570 O O . PRO A 1 69 ? 8.105 4.835 5.585 1.00 96.75 69 PRO A O 1
ATOM 573 N N . ALA A 1 70 ? 9.580 6.508 5.391 1.00 96.38 70 ALA A N 1
ATOM 574 C CA . ALA A 1 70 ? 8.597 7.514 4.971 1.00 96.38 70 ALA A CA 1
ATOM 575 C C . ALA A 1 70 ? 7.741 7.062 3.772 1.00 96.38 70 ALA A C 1
ATOM 577 O O . ALA A 1 70 ? 6.549 7.343 3.689 1.00 96.38 70 ALA A O 1
ATOM 578 N N . ASN A 1 71 ? 8.335 6.318 2.838 1.00 95.00 71 ASN A N 1
ATOM 579 C CA . ASN A 1 71 ? 7.619 5.759 1.695 1.00 95.00 71 ASN A CA 1
ATOM 580 C C . ASN A 1 71 ? 6.580 4.703 2.102 1.00 95.00 71 ASN A C 1
ATOM 582 O O . ASN A 1 71 ? 5.574 4.573 1.415 1.00 95.00 71 ASN A O 1
ATOM 586 N N . GLU A 1 72 ? 6.818 3.936 3.167 1.00 96.62 72 GLU A N 1
ATOM 587 C CA . GLU A 1 72 ? 5.845 2.969 3.683 1.00 96.62 72 GLU A CA 1
ATOM 588 C C . GLU A 1 72 ? 4.686 3.689 4.365 1.00 96.62 72 GLU A C 1
ATOM 590 O O . GLU A 1 72 ? 3.539 3.395 4.047 1.00 96.62 72 GLU A O 1
ATOM 595 N N . ILE A 1 73 ? 4.982 4.699 5.189 1.00 97.88 73 ILE A N 1
ATOM 596 C CA . ILE A 1 73 ? 3.977 5.564 5.830 1.00 97.88 73 ILE A CA 1
ATOM 597 C C . ILE A 1 73 ? 3.068 6.211 4.770 1.00 97.88 73 ILE A C 1
ATOM 599 O O . ILE A 1 73 ? 1.843 6.155 4.878 1.00 97.88 73 ILE A O 1
ATOM 603 N N . ALA A 1 74 ? 3.652 6.739 3.688 1.00 97.88 74 ALA A N 1
ATOM 604 C CA . ALA A 1 74 ? 2.882 7.291 2.574 1.00 97.88 74 ALA A CA 1
ATOM 605 C C . ALA A 1 74 ? 1.925 6.248 1.978 1.00 97.88 74 ALA A C 1
ATOM 607 O O . ALA A 1 74 ? 0.722 6.480 1.927 1.00 97.88 74 ALA A O 1
ATOM 608 N N . ILE A 1 75 ? 2.435 5.075 1.589 1.00 98.06 75 ILE A N 1
ATOM 609 C CA . ILE A 1 75 ? 1.609 4.010 0.995 1.00 98.06 75 ILE A CA 1
ATOM 610 C C . ILE A 1 75 ? 0.487 3.572 1.939 1.00 98.06 75 ILE A C 1
ATOM 612 O O . ILE A 1 75 ? -0.650 3.416 1.499 1.00 98.06 75 ILE A O 1
ATOM 616 N N . ASN A 1 76 ? 0.794 3.399 3.223 1.00 97.56 76 ASN A N 1
ATOM 617 C CA . ASN A 1 76 ? -0.158 2.905 4.210 1.00 97.56 76 ASN A CA 1
ATOM 618 C C . ASN A 1 76 ? -1.237 3.924 4.591 1.00 97.56 76 ASN A C 1
ATOM 620 O O . ASN A 1 76 ? -2.287 3.514 5.081 1.00 97.56 76 ASN A O 1
ATOM 624 N N . SER A 1 77 ? -0.991 5.220 4.373 1.00 96.94 77 SER A N 1
ATOM 625 C CA . SER A 1 77 ? -1.993 6.282 4.544 1.00 96.94 77 SER A CA 1
ATOM 626 C C . SER A 1 77 ? -2.909 6.458 3.334 1.00 96.94 77 SER A C 1
ATOM 628 O O . SER A 1 77 ? -3.817 7.284 3.377 1.00 96.94 77 SER A O 1
ATOM 630 N N . GLY A 1 78 ? -2.685 5.709 2.252 1.00 96.31 78 GLY A N 1
ATOM 631 C CA . GLY A 1 78 ? -3.433 5.854 1.005 1.00 96.31 78 GLY A CA 1
ATOM 632 C C . GLY A 1 78 ? -2.822 6.856 0.017 1.00 96.31 78 GLY A C 1
ATOM 633 O O . GLY A 1 78 ? -3.462 7.227 -0.966 1.00 96.31 78 GLY A O 1
ATOM 634 N N . LEU A 1 79 ? -1.572 7.279 0.227 1.00 96.38 79 LEU A N 1
ATOM 635 C CA . LEU A 1 79 ? -0.840 8.170 -0.675 1.00 96.38 79 LEU A CA 1
ATOM 636 C C . LEU A 1 79 ? 0.397 7.501 -1.271 1.00 96.38 79 LEU A C 1
ATOM 638 O O . LEU A 1 79 ? 0.891 6.480 -0.820 1.00 96.38 79 LEU A O 1
ATOM 642 N N . ASN A 1 80 ? 0.963 8.092 -2.317 1.00 94.00 80 ASN A N 1
ATOM 643 C CA . ASN A 1 80 ? 2.331 7.767 -2.711 1.00 94.00 80 ASN A CA 1
ATOM 644 C C . ASN A 1 80 ? 3.202 9.019 -2.586 1.00 94.00 80 ASN A C 1
ATOM 646 O O . ASN A 1 80 ? 2.717 10.145 -2.689 1.00 94.00 80 ASN A O 1
ATOM 650 N N . THR A 1 81 ? 4.507 8.826 -2.395 1.00 93.25 81 THR A N 1
ATOM 651 C CA . THR A 1 81 ? 5.453 9.926 -2.151 1.00 93.25 81 THR A CA 1
ATOM 652 C C . THR A 1 81 ? 5.474 10.960 -3.281 1.00 93.25 81 THR A C 1
ATOM 654 O O . THR A 1 81 ? 5.713 12.133 -3.024 1.00 93.25 81 THR A O 1
ATOM 657 N N . LYS A 1 82 ? 5.178 10.561 -4.527 1.00 92.00 82 LYS A N 1
ATOM 658 C CA . LYS A 1 82 ? 5.099 11.494 -5.661 1.00 92.00 82 LYS A CA 1
ATO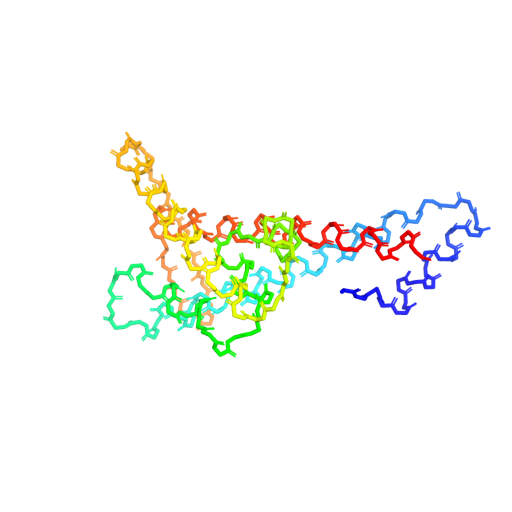M 659 C C . LYS A 1 82 ? 3.886 12.419 -5.545 1.00 92.00 82 LYS A C 1
ATOM 661 O O . LYS A 1 82 ? 4.001 13.594 -5.869 1.00 92.00 82 LYS A O 1
ATOM 666 N N . THR A 1 83 ? 2.748 11.919 -5.068 1.00 94.06 83 THR A N 1
ATOM 667 C CA . THR A 1 83 ? 1.576 12.759 -4.783 1.00 94.06 83 THR A CA 1
ATOM 668 C C . THR A 1 83 ? 1.906 13.802 -3.719 1.00 94.06 83 THR A C 1
ATOM 670 O O . THR A 1 83 ? 1.670 14.984 -3.946 1.00 94.06 83 THR A O 1
ATOM 673 N N . ILE A 1 84 ? 2.543 13.388 -2.618 1.00 96.12 84 ILE A N 1
ATOM 674 C CA . ILE A 1 84 ? 2.985 14.305 -1.554 1.00 96.12 84 ILE A CA 1
ATOM 675 C C . ILE A 1 84 ? 3.963 15.344 -2.117 1.00 96.12 84 ILE A C 1
ATOM 677 O O . ILE A 1 84 ? 3.782 16.538 -1.902 1.00 96.12 84 ILE A O 1
ATOM 681 N N . HIS A 1 85 ? 4.942 14.912 -2.919 1.00 95.75 85 HIS A N 1
ATOM 682 C CA . HIS A 1 85 ? 5.855 15.827 -3.603 1.00 95.75 85 HIS A CA 1
ATOM 683 C C . HIS A 1 85 ? 5.118 16.886 -4.416 1.00 95.75 85 HIS A C 1
ATOM 685 O O . HIS A 1 85 ? 5.432 18.061 -4.312 1.00 95.75 85 HIS A O 1
ATOM 691 N N . ASN A 1 86 ? 4.126 16.487 -5.207 1.00 94.56 86 ASN A N 1
ATOM 692 C CA . ASN A 1 86 ? 3.383 17.420 -6.046 1.00 94.56 86 ASN A CA 1
ATOM 693 C C . ASN A 1 86 ? 2.532 18.405 -5.226 1.00 94.56 86 ASN A C 1
ATOM 695 O O . ASN A 1 86 ? 2.330 19.529 -5.671 1.00 94.56 86 ASN A O 1
ATOM 699 N N . MET A 1 87 ? 2.030 17.993 -4.058 1.00 94.56 87 MET A N 1
ATOM 700 C CA . MET A 1 87 ? 1.216 18.841 -3.179 1.00 94.56 87 MET A CA 1
ATOM 701 C C . MET A 1 87 ? 2.060 19.854 -2.398 1.00 94.56 87 MET A C 1
ATOM 703 O O . MET A 1 87 ? 1.676 21.012 -2.281 1.00 94.56 87 MET A O 1
ATOM 707 N N . PHE A 1 88 ? 3.213 19.424 -1.882 1.00 94.94 88 PHE A N 1
ATOM 708 C CA . PHE A 1 88 ? 4.033 20.208 -0.948 1.00 94.94 88 PHE A CA 1
ATOM 709 C C . PHE A 1 88 ? 5.357 20.695 -1.550 1.00 94.94 88 PHE A C 1
ATOM 711 O O . PHE A 1 88 ? 6.167 21.314 -0.863 1.00 94.94 88 PHE A O 1
ATOM 718 N N . ASN A 1 89 ? 5.612 20.377 -2.822 1.00 95.38 89 ASN A N 1
ATOM 719 C CA . ASN A 1 89 ? 6.876 20.605 -3.526 1.00 95.38 89 ASN A CA 1
ATOM 720 C C . ASN A 1 89 ? 8.107 20.038 -2.782 1.00 95.38 89 ASN A C 1
ATOM 722 O O . ASN A 1 89 ? 9.225 20.535 -2.917 1.00 95.38 89 ASN A O 1
ATOM 726 N N . SER A 1 90 ? 7.897 19.011 -1.951 1.00 93.62 90 SER A N 1
ATOM 727 C CA . SER A 1 90 ? 8.913 18.415 -1.085 1.00 93.62 90 SER A CA 1
ATOM 728 C C . SER A 1 90 ? 8.545 16.987 -0.684 1.00 93.62 90 SER A C 1
ATOM 730 O O . SER A 1 90 ? 7.392 16.564 -0.738 1.00 93.62 90 SER A O 1
ATOM 732 N N . SER A 1 91 ? 9.551 16.206 -0.308 1.00 94.06 91 SER A N 1
ATOM 733 C CA . SER A 1 91 ? 9.390 14.821 0.151 1.00 94.06 91 SER A CA 1
ATOM 734 C C . SER A 1 91 ? 10.338 14.498 1.301 1.00 94.06 91 SER A C 1
ATOM 736 O O . SER A 1 91 ? 10.824 13.371 1.404 1.00 94.06 91 SER A O 1
ATOM 738 N N . THR A 1 92 ? 10.642 15.494 2.139 1.00 96.62 92 THR A N 1
ATOM 739 C CA . THR A 1 92 ? 11.365 15.251 3.392 1.00 96.62 92 THR A CA 1
ATOM 740 C C . THR A 1 92 ? 10.560 14.306 4.278 1.00 96.62 92 THR A C 1
ATOM 742 O O . THR A 1 92 ? 9.339 14.193 4.141 1.00 96.62 92 THR A O 1
ATOM 745 N N . LYS A 1 93 ? 11.246 13.587 5.172 1.00 96.00 93 LYS A N 1
ATOM 746 C CA . LYS A 1 93 ? 10.606 12.574 6.016 1.00 96.00 93 LYS A CA 1
ATOM 747 C C . LYS A 1 93 ? 9.475 13.187 6.848 1.00 96.00 93 LYS A C 1
ATOM 749 O O . LYS A 1 93 ? 8.412 12.588 6.933 1.00 96.00 93 LYS A O 1
ATOM 754 N N . GLU A 1 94 ? 9.694 14.380 7.385 1.00 97.00 94 GLU A N 1
ATOM 755 C CA . GLU A 1 94 ? 8.748 15.128 8.215 1.00 97.00 94 GLU A CA 1
ATOM 756 C C . GLU A 1 94 ? 7.485 15.474 7.419 1.00 97.00 94 GLU A C 1
ATOM 758 O O . GLU A 1 94 ? 6.394 15.072 7.802 1.00 97.00 94 GLU A O 1
ATOM 763 N N . ILE A 1 95 ? 7.642 16.086 6.238 1.00 97.25 95 ILE A N 1
ATOM 764 C CA . ILE A 1 95 ? 6.513 16.451 5.366 1.00 97.25 95 ILE A CA 1
ATOM 765 C C . ILE A 1 95 ? 5.721 15.215 4.944 1.00 97.25 95 ILE A C 1
ATOM 767 O O . ILE A 1 95 ? 4.495 15.248 4.887 1.00 97.25 95 ILE A O 1
ATOM 771 N N . VAL A 1 96 ? 6.408 14.110 4.647 1.00 97.62 96 VAL A N 1
ATOM 772 C CA . VAL A 1 96 ? 5.734 12.861 4.293 1.00 97.62 96 VAL A CA 1
ATOM 773 C C . VAL A 1 96 ? 4.934 12.317 5.471 1.00 97.62 96 VAL A C 1
ATOM 775 O O . VAL A 1 96 ? 3.805 11.885 5.258 1.00 97.62 96 VAL A O 1
ATOM 778 N N . ILE A 1 97 ? 5.479 12.335 6.688 1.00 97.56 97 ILE A N 1
ATOM 779 C CA . ILE A 1 97 ? 4.779 11.866 7.890 1.00 97.56 97 ILE A CA 1
ATOM 780 C C . ILE A 1 97 ? 3.550 12.730 8.171 1.00 97.56 97 ILE A C 1
ATOM 782 O O . ILE A 1 97 ? 2.469 12.175 8.371 1.00 97.56 97 ILE A O 1
ATOM 786 N N . ASP A 1 98 ? 3.697 14.053 8.138 1.00 97.44 98 ASP A N 1
ATOM 787 C CA . ASP A 1 98 ? 2.612 14.989 8.434 1.00 97.44 98 ASP A CA 1
ATOM 788 C C . ASP A 1 98 ? 1.477 14.843 7.413 1.00 97.44 98 ASP A C 1
ATOM 790 O O . ASP A 1 98 ? 0.338 14.555 7.785 1.00 97.44 98 ASP A O 1
ATOM 794 N N . ALA A 1 99 ? 1.807 14.897 6.117 1.00 97.62 99 ALA A N 1
ATOM 795 C CA . ALA A 1 99 ? 0.833 14.737 5.038 1.00 97.62 99 ALA A CA 1
ATOM 796 C C . ALA A 1 99 ? 0.141 13.364 5.060 1.00 97.62 99 ALA A C 1
ATOM 798 O O . ALA A 1 99 ? -1.040 13.253 4.738 1.00 97.62 99 ALA A O 1
ATOM 799 N N . SER A 1 100 ? 0.867 12.306 5.435 1.00 97.75 100 SER A N 1
ATOM 800 C CA . SER A 1 100 ? 0.302 10.955 5.534 1.00 97.75 100 SER A CA 1
ATOM 801 C C . SER A 1 100 ? -0.679 10.831 6.696 1.00 97.75 100 SER A C 1
ATOM 803 O O . SER A 1 100 ? -1.722 10.201 6.546 1.00 97.75 100 SER A O 1
ATOM 805 N N . ASN A 1 101 ? -0.366 11.420 7.854 1.00 96.94 101 ASN A N 1
ATOM 806 C CA . ASN A 1 101 ? -1.267 11.388 9.005 1.00 96.94 101 ASN A CA 1
ATOM 807 C C . ASN A 1 101 ? -2.545 12.186 8.732 1.00 96.94 101 ASN A C 1
ATOM 809 O O . ASN A 1 101 ? -3.633 11.663 8.957 1.00 96.94 101 ASN A O 1
ATOM 813 N N . GLU A 1 102 ? -2.413 13.396 8.183 1.00 97.06 102 GLU A N 1
ATOM 814 C CA . GLU A 1 102 ? -3.558 14.230 7.804 1.00 97.06 102 GLU A CA 1
ATOM 815 C C . GLU A 1 102 ? -4.452 13.519 6.777 1.00 97.06 102 GLU A C 1
ATOM 817 O O . GLU A 1 102 ? -5.664 13.411 6.963 1.00 97.06 102 GLU A O 1
ATOM 822 N N . HIS A 1 103 ? -3.857 12.962 5.717 1.00 97.06 103 HIS A N 1
ATOM 823 C CA . HIS A 1 103 ? -4.620 12.243 4.701 1.00 97.06 103 HIS A CA 1
ATOM 824 C C . HIS A 1 103 ? -5.300 10.987 5.252 1.00 97.06 103 HIS A C 1
ATOM 826 O O . HIS A 1 103 ? -6.441 10.708 4.887 1.00 97.06 103 HIS A O 1
ATOM 832 N N . TYR A 1 104 ? -4.627 10.224 6.117 1.00 96.94 104 TYR A N 1
ATOM 833 C CA . TYR A 1 104 ? -5.224 9.035 6.720 1.00 96.94 104 TYR A CA 1
ATOM 834 C C . TYR A 1 104 ? -6.473 9.380 7.534 1.00 96.94 104 TYR A C 1
ATOM 836 O O . TYR A 1 104 ? -7.475 8.678 7.418 1.00 96.94 104 TYR A O 1
ATOM 844 N N . ASP A 1 105 ? -6.439 10.467 8.308 1.00 95.75 105 ASP A N 1
ATOM 845 C CA . ASP A 1 105 ? -7.589 10.896 9.107 1.00 95.75 105 ASP A CA 1
ATOM 846 C C . ASP A 1 105 ? -8.771 11.294 8.211 1.00 95.75 105 ASP A C 1
ATOM 848 O O . ASP A 1 105 ? -9.897 10.847 8.432 1.00 95.75 105 ASP A O 1
ATOM 852 N N . LEU A 1 106 ? -8.512 12.029 7.123 1.00 96.31 106 LEU A N 1
ATOM 853 C CA . LEU A 1 106 ? -9.534 12.369 6.125 1.00 96.31 106 LEU A CA 1
ATOM 854 C C . LEU A 1 106 ? -10.101 11.133 5.409 1.00 96.31 106 LEU A C 1
ATOM 856 O O . LEU A 1 106 ? -11.311 11.041 5.178 1.00 96.31 106 LEU A O 1
ATOM 860 N N . LEU A 1 107 ? -9.240 10.177 5.051 1.00 95.69 107 LEU A N 1
ATOM 861 C CA . LEU A 1 107 ? -9.640 8.920 4.421 1.00 95.69 107 LEU A CA 1
ATOM 862 C C . LEU A 1 107 ? -10.509 8.089 5.368 1.00 95.69 107 LEU A C 1
ATOM 864 O O . LEU A 1 107 ? -11.541 7.570 4.948 1.00 95.69 107 LEU A O 1
ATOM 868 N N . TYR A 1 108 ? -10.108 7.975 6.634 1.00 94.69 108 TYR A N 1
ATOM 869 C CA . TYR A 1 108 ? -10.847 7.223 7.638 1.00 94.69 108 TYR A CA 1
ATOM 870 C C . TYR A 1 108 ? -12.234 7.815 7.880 1.00 94.69 108 TYR A C 1
ATOM 872 O O . TYR A 1 108 ? -13.214 7.075 7.837 1.00 94.69 108 TYR A O 1
ATOM 880 N N . GLU A 1 109 ? -12.341 9.137 8.039 1.00 95.00 109 GLU A N 1
ATOM 881 C CA . GLU A 1 109 ? -13.640 9.804 8.178 1.00 95.00 109 GLU A CA 1
ATOM 882 C C . GLU A 1 109 ? -14.506 9.634 6.922 1.00 95.00 109 GLU A C 1
ATOM 884 O O . GLU A 1 109 ? -15.703 9.375 7.023 1.00 95.00 109 GLU A O 1
ATOM 889 N N . SER A 1 110 ? -13.914 9.687 5.725 1.00 95.19 110 SER A N 1
ATOM 890 C CA . SER A 1 110 ? -14.643 9.433 4.473 1.00 95.19 110 SER A CA 1
ATOM 891 C C . SER A 1 110 ? -15.191 8.003 4.401 1.00 95.19 110 SER A C 1
ATOM 893 O O . SER A 1 110 ? -16.334 7.798 3.998 1.00 95.19 110 SER A O 1
ATOM 895 N N . ILE A 1 111 ? -14.39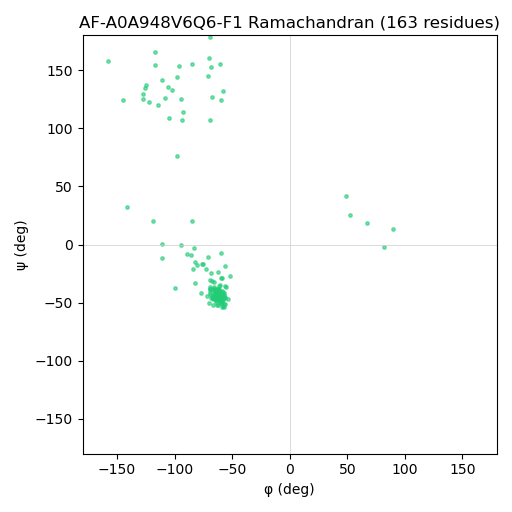4 7.013 4.815 1.00 93.50 111 ILE A N 1
ATOM 896 C CA . ILE A 1 111 ? -14.807 5.606 4.881 1.00 93.50 111 ILE A CA 1
ATOM 897 C C . ILE A 1 111 ? -15.901 5.420 5.929 1.00 93.50 111 ILE A C 1
ATOM 899 O O . ILE A 1 111 ? -16.897 4.760 5.652 1.00 93.50 111 ILE A O 1
ATOM 903 N N . LYS A 1 112 ? -15.738 6.010 7.113 1.00 91.19 112 LYS A N 1
ATOM 904 C CA . LYS A 1 112 ? -16.721 5.931 8.191 1.00 91.19 112 LYS A CA 1
ATOM 905 C C . LYS A 1 112 ? -18.066 6.500 7.750 1.00 91.19 112 LYS A C 1
ATOM 907 O O . LYS A 1 112 ? -19.064 5.806 7.863 1.00 91.19 112 LYS A O 1
ATOM 912 N N . ASN A 1 113 ? -18.071 7.690 7.149 1.00 93.00 113 ASN A N 1
ATOM 913 C CA . ASN A 1 113 ? -19.286 8.295 6.606 1.00 93.00 113 ASN A CA 1
ATOM 914 C C . ASN A 1 113 ? -19.951 7.407 5.545 1.00 93.00 113 ASN A C 1
ATOM 916 O O . ASN A 1 113 ? -21.169 7.291 5.535 1.00 93.00 113 ASN A O 1
ATOM 920 N N . LEU A 1 114 ? -19.167 6.759 4.673 1.00 91.38 114 LEU A N 1
ATOM 921 C CA . LEU A 1 114 ? -19.702 5.832 3.674 1.00 91.38 114 LEU A CA 1
ATOM 922 C C . LEU A 1 114 ? -20.369 4.613 4.331 1.00 91.38 114 LEU A C 1
ATOM 924 O O . LEU A 1 114 ? -21.496 4.270 3.980 1.00 91.38 114 LEU A O 1
ATOM 928 N N . VAL A 1 115 ? -19.695 3.984 5.296 1.00 90.06 115 VAL A N 1
ATOM 929 C CA . VAL A 1 115 ? -20.222 2.825 6.040 1.00 90.06 115 VAL A CA 1
ATOM 930 C C . VAL A 1 115 ? -21.467 3.205 6.844 1.00 90.06 115 VAL A C 1
ATOM 932 O O . VAL A 1 115 ? -22.439 2.458 6.849 1.00 90.06 115 VAL A O 1
ATOM 935 N N . ASP A 1 116 ? -21.476 4.397 7.441 1.00 88.19 116 ASP A N 1
ATOM 936 C CA . ASP A 1 116 ? -22.620 4.951 8.167 1.00 88.19 116 ASP A CA 1
ATOM 937 C C . ASP A 1 116 ? -23.772 5.354 7.234 1.00 88.19 116 ASP A C 1
ATOM 939 O O . ASP A 1 116 ? -24.850 5.662 7.721 1.00 88.19 116 ASP A O 1
ATOM 943 N N . THR A 1 117 ? -23.587 5.389 5.909 1.00 89.31 117 THR A N 1
ATOM 944 C CA . THR A 1 117 ? -24.681 5.600 4.941 1.00 89.31 117 THR A CA 1
ATOM 945 C C . THR A 1 117 ? -25.167 4.296 4.312 1.00 89.31 117 THR A C 1
ATOM 947 O O . THR A 1 117 ? -26.369 4.106 4.147 1.00 89.31 117 THR A O 1
ATOM 950 N N . GLU A 1 118 ? -24.265 3.356 4.040 1.00 85.12 118 GLU A N 1
ATOM 951 C CA . GLU A 1 118 ? -24.532 2.096 3.339 1.00 85.12 118 GLU A CA 1
ATOM 952 C C . GLU A 1 118 ? -24.716 0.943 4.340 1.00 85.12 118 GLU A C 1
ATOM 954 O O . GLU A 1 118 ? -23.826 0.116 4.540 1.00 85.12 118 GLU A O 1
ATOM 959 N N . HIS A 1 119 ? -25.883 0.886 4.989 1.00 79.38 119 HIS A N 1
ATOM 960 C CA . HIS A 1 119 ? -26.136 -0.049 6.099 1.00 79.38 119 HIS A CA 1
ATOM 96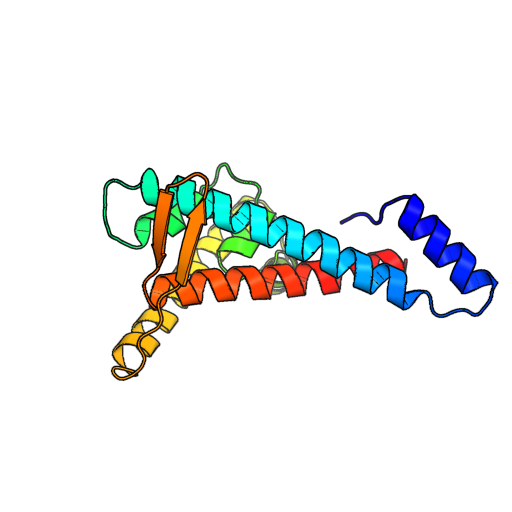1 C C . HIS A 1 119 ? -26.360 -1.503 5.650 1.00 79.38 119 HIS A C 1
ATOM 963 O O . HIS A 1 119 ? -26.283 -2.417 6.469 1.00 79.38 119 HIS A O 1
ATOM 969 N N . ASP A 1 120 ? -26.642 -1.722 4.364 1.00 85.25 120 ASP A N 1
ATOM 970 C CA . ASP A 1 120 ? -26.991 -3.041 3.822 1.00 85.25 120 ASP A CA 1
ATOM 971 C C . ASP A 1 120 ? -25.761 -3.846 3.363 1.00 85.25 120 ASP A C 1
ATOM 973 O O . ASP A 1 120 ? -25.877 -5.021 3.005 1.00 85.25 120 ASP A O 1
ATOM 977 N N . LEU A 1 121 ? -24.572 -3.231 3.351 1.00 82.25 121 LEU A N 1
ATOM 978 C CA . LEU A 1 121 ? -23.344 -3.877 2.901 1.00 82.25 121 LEU A CA 1
ATOM 979 C C . LEU A 1 121 ? -22.580 -4.505 4.070 1.00 82.25 121 LEU A C 1
ATOM 981 O O . LEU A 1 121 ? -21.885 -3.826 4.825 1.00 82.25 121 LEU A O 1
ATOM 985 N N . GLU A 1 122 ? -22.601 -5.834 4.142 1.00 84.50 122 GLU A N 1
ATOM 986 C CA . GLU A 1 122 ? -21.706 -6.593 5.012 1.00 84.50 122 GLU A CA 1
ATOM 987 C C . GLU A 1 122 ? -20.439 -7.010 4.244 1.00 84.50 122 GLU A C 1
ATOM 989 O O . GLU A 1 122 ? -20.480 -7.809 3.306 1.00 84.50 122 GLU A O 1
ATOM 994 N N . LEU A 1 123 ? -19.287 -6.467 4.646 1.00 88.19 123 LEU A N 1
ATOM 995 C CA . LEU A 1 123 ? -17.970 -6.831 4.121 1.00 88.19 123 LEU A CA 1
ATOM 996 C C . LEU A 1 123 ? -17.078 -7.315 5.264 1.00 88.19 123 LEU A C 1
ATOM 998 O O . LEU A 1 123 ? -16.794 -6.564 6.196 1.00 88.19 123 LEU A O 1
ATOM 1002 N N . THR A 1 124 ? -16.574 -8.541 5.140 1.00 89.31 124 THR A N 1
ATOM 1003 C CA . THR A 1 124 ? -15.588 -9.106 6.066 1.00 89.31 124 THR A CA 1
ATOM 1004 C C . THR A 1 124 ? -14.389 -9.632 5.290 1.00 89.31 124 THR A C 1
ATOM 1006 O O . THR A 1 124 ? -14.537 -10.469 4.396 1.00 89.31 124 THR A O 1
ATOM 1009 N N . LEU A 1 125 ? -13.188 -9.168 5.649 1.00 94.38 125 LEU A N 1
ATOM 1010 C CA . LEU A 1 125 ? -11.933 -9.729 5.152 1.00 94.38 125 LEU A CA 1
ATOM 1011 C C . LEU A 1 125 ? -11.270 -10.571 6.245 1.00 94.38 125 LEU A C 1
ATOM 1013 O O . LEU A 1 125 ? -10.723 -10.039 7.210 1.00 94.38 125 LEU A O 1
ATOM 1017 N N . THR A 1 126 ? -11.275 -11.889 6.061 1.00 96.25 126 THR A N 1
ATOM 1018 C CA . THR A 1 126 ? -10.615 -12.837 6.967 1.00 96.25 126 THR A CA 1
ATOM 1019 C C . THR A 1 126 ? -9.209 -13.174 6.479 1.00 96.25 126 THR A C 1
ATOM 1021 O O . THR A 1 126 ? -9.026 -13.666 5.363 1.00 96.25 126 THR A O 1
ATOM 1024 N N . ILE A 1 127 ? -8.207 -12.990 7.340 1.00 95.88 127 ILE A N 1
ATOM 1025 C CA . ILE A 1 127 ? -6.810 -13.343 7.062 1.00 95.88 127 ILE A CA 1
ATOM 1026 C C . ILE A 1 127 ? -6.382 -14.463 8.008 1.00 95.88 127 ILE A C 1
ATOM 1028 O O . ILE A 1 127 ? -6.367 -14.293 9.227 1.00 95.88 127 ILE A O 1
ATOM 1032 N N . LYS A 1 128 ? -5.988 -15.608 7.437 1.00 94.56 128 LYS A N 1
ATOM 1033 C CA . LYS A 1 128 ? -5.487 -16.770 8.184 1.00 94.56 128 LYS A CA 1
ATOM 1034 C C . LYS A 1 128 ? -3.988 -16.941 7.984 1.00 94.56 128 LYS A C 1
ATOM 1036 O O . LYS A 1 128 ? -3.518 -17.068 6.854 1.00 94.56 128 LYS A O 1
ATOM 1041 N N . PHE A 1 129 ? -3.235 -17.003 9.077 1.00 90.06 129 PHE A N 1
ATOM 1042 C CA . PHE A 1 129 ? -1.790 -17.197 9.051 1.00 90.06 129 PHE A CA 1
ATOM 1043 C C . PHE A 1 129 ? -1.323 -18.050 10.233 1.00 90.06 129 PHE A C 1
ATOM 1045 O O . PHE A 1 129 ? -1.582 -17.726 11.386 1.00 90.06 129 PHE A O 1
ATOM 1052 N N . LYS A 1 130 ? -0.625 -19.160 9.941 1.00 91.25 130 LYS A N 1
ATOM 1053 C CA . LYS A 1 130 ? -0.053 -20.090 10.940 1.00 91.25 130 LYS A CA 1
ATOM 1054 C C . LYS A 1 130 ? -1.041 -20.530 12.038 1.00 91.25 130 LYS A C 1
ATOM 1056 O O . LYS A 1 130 ? -0.680 -20.610 13.206 1.00 91.25 130 LYS A O 1
ATOM 1061 N N . GLY A 1 131 ? -2.286 -20.818 11.659 1.00 88.31 131 GLY A N 1
ATOM 1062 C CA . GLY A 1 131 ? -3.330 -21.256 12.595 1.00 88.31 131 GLY A CA 1
ATOM 1063 C C . GLY A 1 131 ? -4.027 -20.125 13.357 1.00 88.31 131 GLY A C 1
ATOM 1064 O O . GLY A 1 131 ? -4.969 -20.400 14.090 1.00 88.31 131 GLY A O 1
ATOM 1065 N N . VAL A 1 132 ? -3.623 -18.869 13.149 1.00 90.56 132 VAL A N 1
ATOM 1066 C CA . VAL A 1 132 ? -4.325 -17.690 13.665 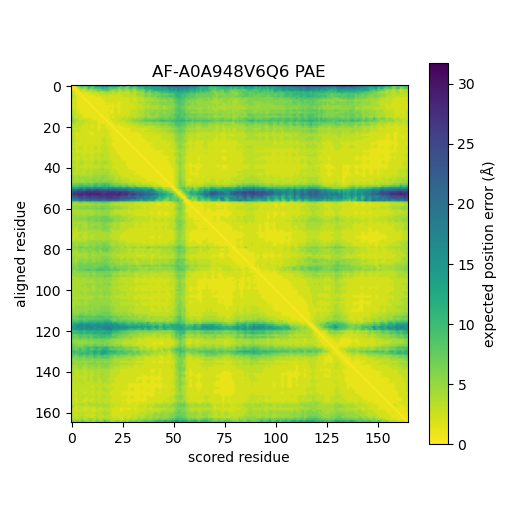1.00 90.56 132 VAL A CA 1
ATOM 1067 C C . VAL A 1 132 ? -5.215 -17.097 12.576 1.00 90.56 132 VAL A C 1
ATOM 1069 O O . VAL A 1 132 ? -4.856 -17.129 11.398 1.00 90.56 132 VAL A O 1
ATOM 1072 N N . SER A 1 133 ? -6.375 -16.572 12.965 1.00 92.44 133 SER A N 1
ATOM 1073 C CA . SER A 1 133 ? -7.328 -15.898 12.084 1.00 92.44 133 SER A CA 1
ATOM 1074 C C . SER A 1 133 ? -7.635 -14.521 12.651 1.00 92.44 133 SER A C 1
ATOM 1076 O O . SER A 1 133 ? -7.881 -14.401 13.849 1.00 92.44 133 SER A O 1
ATOM 1078 N N . VAL A 1 134 ? -7.628 -13.503 11.798 1.00 93.50 134 VAL A N 1
ATOM 1079 C CA . VAL A 1 134 ? -8.125 -12.167 12.136 1.00 93.50 134 VAL A CA 1
ATOM 1080 C C . VAL A 1 134 ? -9.174 -11.764 11.114 1.00 93.50 134 VAL A C 1
ATOM 1082 O O . VAL A 1 134 ? -8.981 -11.981 9.916 1.00 93.50 134 VAL A O 1
ATOM 1085 N N . ASP A 1 135 ? -10.258 -11.170 11.594 1.00 94.00 135 ASP A N 1
ATOM 1086 C CA . ASP A 1 135 ? -11.308 -10.612 10.751 1.00 94.00 135 ASP A CA 1
ATOM 1087 C C . ASP A 1 135 ? -11.196 -9.095 10.763 1.00 94.00 135 ASP A C 1
ATOM 1089 O O . ASP A 1 135 ? -10.966 -8.485 11.811 1.00 94.00 135 ASP A O 1
ATOM 1093 N N . LEU A 1 136 ? -11.311 -8.485 9.590 1.00 93.25 136 LEU A N 1
ATOM 1094 C CA . LEU A 1 136 ? -11.403 -7.042 9.433 1.00 93.25 136 LEU A CA 1
ATOM 1095 C C . LEU A 1 136 ? -12.856 -6.656 9.180 1.00 93.25 136 LEU A C 1
ATOM 1097 O O . LEU A 1 136 ? -13.512 -7.260 8.329 1.00 93.25 136 LEU A O 1
ATOM 1101 N N . ASN A 1 137 ? -13.330 -5.636 9.892 1.00 91.19 137 ASN A N 1
ATOM 1102 C CA . ASN A 1 137 ? -14.633 -5.034 9.628 1.00 91.19 137 ASN A CA 1
ATOM 1103 C C . ASN A 1 137 ? -14.625 -4.265 8.292 1.00 91.19 137 ASN A C 1
ATOM 1105 O O . ASN A 1 137 ? -13.598 -4.189 7.607 1.00 91.19 137 ASN A O 1
ATOM 1109 N N . VAL A 1 138 ? -15.766 -3.682 7.916 1.00 92.69 138 VAL A N 1
ATOM 1110 C CA . VAL A 1 138 ? -15.923 -2.963 6.641 1.00 92.69 138 VAL A CA 1
ATOM 1111 C C . VAL A 1 138 ? -14.883 -1.847 6.492 1.00 92.69 138 VAL A C 1
ATOM 1113 O O . VAL A 1 138 ? -14.153 -1.817 5.501 1.00 92.69 138 VAL A O 1
ATOM 1116 N N . SER A 1 139 ? -14.747 -0.975 7.494 1.00 92.06 139 SER A N 1
ATOM 1117 C CA . SER A 1 139 ? -13.825 0.165 7.451 1.00 92.06 139 SER A CA 1
ATOM 1118 C C . SER A 1 139 ? -12.363 -0.269 7.347 1.00 92.06 139 SER A C 1
ATOM 1120 O O . SER A 1 139 ? -11.617 0.231 6.505 1.00 92.06 139 SER A O 1
ATOM 1122 N N . GLU A 1 140 ? -11.952 -1.243 8.160 1.00 93.25 140 GLU A N 1
ATOM 1123 C CA . GLU A 1 140 ? -10.602 -1.813 8.124 1.00 93.25 140 GLU A CA 1
ATOM 1124 C C . GLU A 1 140 ? -10.310 -2.477 6.772 1.00 93.25 140 GLU A C 1
ATOM 1126 O O . GLU A 1 140 ? -9.229 -2.306 6.208 1.00 93.25 140 GLU A O 1
ATOM 1131 N N . SER A 1 141 ? -11.286 -3.203 6.221 1.00 94.94 141 SER A N 1
ATOM 1132 C CA . SER A 1 141 ? -11.171 -3.844 4.910 1.00 94.94 141 SER A CA 1
ATOM 1133 C C . SER A 1 141 ? -10.976 -2.808 3.802 1.00 94.94 141 SER A C 1
ATOM 1135 O O . SER A 1 141 ? -10.103 -2.978 2.950 1.00 94.94 141 SER A O 1
ATOM 1137 N N . LEU A 1 142 ? -11.733 -1.707 3.831 1.00 95.06 142 LEU A N 1
ATOM 1138 C CA . LEU A 1 142 ? -11.620 -0.626 2.851 1.00 95.06 142 LEU A CA 1
ATOM 1139 C C . LEU A 1 142 ? -10.273 0.108 2.937 1.00 95.06 142 LEU A C 1
ATOM 1141 O O . LEU A 1 142 ? -9.681 0.393 1.894 1.00 95.06 142 LEU A O 1
ATOM 1145 N N . ILE A 1 143 ? -9.736 0.332 4.143 1.00 95.62 143 ILE A N 1
ATOM 1146 C CA . ILE A 1 143 ? -8.374 0.868 4.328 1.00 95.62 143 ILE A CA 1
ATOM 1147 C C . ILE A 1 143 ? -7.341 -0.065 3.687 1.00 95.62 143 ILE A C 1
ATOM 1149 O O . ILE A 1 143 ? -6.504 0.367 2.894 1.00 95.62 143 ILE A O 1
ATOM 1153 N N . VAL A 1 144 ? -7.412 -1.363 3.988 1.00 96.25 144 VAL A N 1
ATOM 1154 C CA . VAL A 1 144 ? -6.477 -2.369 3.462 1.00 96.25 144 VAL A CA 1
ATOM 1155 C C . VAL A 1 144 ? -6.531 -2.440 1.935 1.00 96.25 144 VAL A C 1
ATOM 1157 O O . VAL A 1 144 ? -5.485 -2.482 1.280 1.00 96.25 144 VAL A O 1
ATOM 1160 N N . ILE A 1 145 ? -7.731 -2.401 1.352 1.00 96.69 145 ILE A N 1
ATOM 1161 C CA . ILE A 1 145 ? -7.932 -2.358 -0.102 1.00 96.69 145 ILE A CA 1
ATOM 1162 C C . ILE A 1 145 ? -7.305 -1.094 -0.700 1.00 96.69 145 ILE A C 1
ATOM 1164 O O . ILE A 1 145 ? -6.611 -1.183 -1.718 1.00 96.69 145 ILE A O 1
ATOM 1168 N N . ASN A 1 146 ? -7.499 0.067 -0.069 1.00 97.19 146 ASN A N 1
ATOM 1169 C CA . ASN A 1 146 ? -6.924 1.328 -0.532 1.00 97.19 146 ASN A CA 1
ATOM 1170 C C . ASN A 1 146 ? -5.387 1.270 -0.554 1.00 97.19 146 ASN A C 1
ATOM 1172 O O . ASN A 1 146 ? -4.777 1.536 -1.592 1.00 97.19 146 ASN A O 1
ATOM 1176 N N . THR A 1 147 ? -4.764 0.795 0.526 1.00 97.75 147 THR A N 1
ATOM 1177 C CA . THR A 1 147 ? -3.307 0.616 0.615 1.00 97.75 147 THR A CA 1
ATOM 1178 C C . THR A 1 147 ? -2.769 -0.298 -0.490 1.00 97.75 147 THR A C 1
ATOM 1180 O O . THR A 1 147 ? -1.769 0.018 -1.145 1.00 97.75 147 THR A O 1
ATOM 1183 N N . LEU A 1 148 ? -3.451 -1.416 -0.766 1.00 98.31 148 LEU A N 1
ATOM 1184 C CA . LEU A 1 148 ? -3.088 -2.318 -1.864 1.00 98.31 148 LEU A CA 1
ATOM 1185 C C . LEU A 1 148 ? -3.192 -1.621 -3.229 1.00 98.31 148 LEU A C 1
ATOM 1187 O O . LEU A 1 148 ? -2.269 -1.720 -4.045 1.00 98.31 148 LEU A O 1
ATOM 1191 N N . ALA A 1 149 ? -4.276 -0.884 -3.477 1.00 98.00 149 ALA A N 1
ATOM 1192 C CA . ALA A 1 149 ? -4.479 -0.150 -4.725 1.00 98.00 149 ALA A CA 1
ATOM 1193 C C . ALA A 1 149 ? -3.391 0.915 -4.944 1.00 98.00 149 ALA A C 1
ATOM 1195 O O . ALA A 1 149 ? -2.801 1.010 -6.028 1.00 98.00 149 ALA A O 1
ATOM 1196 N N . VAL A 1 150 ? -3.058 1.667 -3.897 1.00 97.50 150 VAL A N 1
ATOM 1197 C CA . VAL A 1 150 ? -2.029 2.710 -3.923 1.00 97.50 150 VAL A CA 1
ATOM 1198 C C . VAL A 1 150 ? -0.648 2.109 -4.158 1.00 97.50 150 VAL A C 1
ATOM 1200 O O . VAL A 1 150 ? 0.080 2.574 -5.043 1.00 97.50 150 VAL A O 1
ATOM 1203 N N . LYS A 1 151 ? -0.299 1.015 -3.469 1.00 97.69 151 LYS A N 1
ATOM 1204 C CA . LYS A 1 151 ? 0.963 0.307 -3.719 1.00 97.69 151 LYS A CA 1
ATOM 1205 C C . LYS A 1 151 ? 1.057 -0.196 -5.154 1.00 97.69 151 LYS A C 1
ATOM 1207 O O . LYS A 1 151 ? 2.104 -0.036 -5.786 1.00 97.69 151 LYS A O 1
ATOM 1212 N N . ARG A 1 152 ? -0.019 -0.784 -5.684 1.00 97.44 152 ARG A N 1
ATOM 1213 C CA . ARG A 1 152 ? -0.072 -1.263 -7.071 1.00 97.44 152 ARG A CA 1
A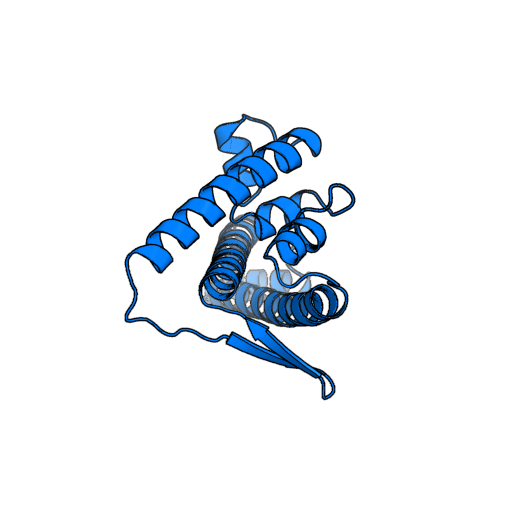TOM 1214 C C . ARG A 1 152 ? 0.165 -0.125 -8.062 1.00 97.44 152 ARG A C 1
ATOM 1216 O O . ARG A 1 152 ? 0.942 -0.291 -9.004 1.00 97.44 152 ARG A O 1
ATOM 1223 N N . SER A 1 153 ? -0.468 1.024 -7.835 1.00 96.25 153 SER A N 1
ATOM 1224 C CA . SER A 1 153 ? -0.290 2.229 -8.649 1.00 96.25 153 SER A CA 1
ATOM 1225 C C . SER A 1 153 ? 1.154 2.745 -8.595 1.00 96.25 153 SER A C 1
ATOM 1227 O O . SER A 1 153 ? 1.775 2.970 -9.637 1.00 96.25 153 SER A O 1
ATOM 1229 N N . ALA A 1 154 ? 1.735 2.828 -7.393 1.00 95.19 154 ALA A N 1
ATOM 1230 C CA . ALA A 1 154 ? 3.113 3.268 -7.190 1.00 95.19 154 ALA A CA 1
ATOM 1231 C C . ALA A 1 154 ? 4.134 2.348 -7.884 1.00 95.19 154 ALA A C 1
ATOM 1233 O O . ALA A 1 154 ? 5.042 2.841 -8.555 1.00 95.19 154 ALA A O 1
ATOM 1234 N N . LEU A 1 155 ? 3.966 1.022 -7.775 1.00 95.50 155 LEU A N 1
ATOM 1235 C CA . LEU A 1 155 ? 4.806 0.034 -8.466 1.00 95.50 155 LEU A CA 1
ATOM 1236 C C . LEU A 1 155 ? 4.717 0.181 -9.982 1.00 95.50 155 LEU A C 1
ATOM 1238 O O . LEU A 1 155 ? 5.743 0.219 -10.658 1.00 95.50 155 LEU A O 1
ATOM 1242 N N . ARG A 1 156 ? 3.497 0.318 -10.516 1.00 94.56 156 ARG A N 1
ATOM 1243 C CA . ARG A 1 156 ? 3.282 0.517 -11.951 1.00 94.56 156 ARG A CA 1
ATOM 1244 C C . ARG A 1 156 ? 4.004 1.773 -12.435 1.00 94.56 156 ARG A C 1
ATOM 1246 O O . ARG A 1 156 ? 4.796 1.686 -13.367 1.00 94.56 156 ARG A O 1
ATOM 1253 N N . GLY A 1 157 ? 3.766 2.922 -11.803 1.00 92.38 157 GLY A N 1
ATOM 1254 C CA . GLY A 1 157 ? 4.399 4.182 -12.200 1.00 92.38 157 GLY A CA 1
ATOM 1255 C C . GLY A 1 157 ? 5.928 4.141 -12.103 1.00 92.38 157 GLY A C 1
ATOM 1256 O O . GLY A 1 157 ? 6.617 4.588 -13.020 1.00 92.38 157 GLY A O 1
ATOM 1257 N N . GLY A 1 158 ? 6.456 3.567 -11.018 1.00 92.44 158 GLY A N 1
ATOM 1258 C CA . GLY A 1 158 ? 7.895 3.464 -10.784 1.00 92.44 158 GLY A CA 1
ATOM 1259 C C . GLY A 1 158 ? 8.600 2.544 -11.778 1.00 92.44 158 GLY A C 1
ATOM 1260 O O . GLY A 1 158 ? 9.559 2.964 -12.419 1.00 92.44 158 GLY A O 1
ATOM 1261 N N . LEU A 1 159 ? 8.112 1.313 -11.948 1.00 94.06 159 LEU A N 1
ATOM 1262 C CA . LEU A 1 159 ? 8.762 0.319 -12.806 1.00 94.06 159 LEU A CA 1
ATOM 1263 C C . LEU A 1 159 ? 8.675 0.677 -14.294 1.00 94.06 159 LEU A C 1
ATOM 1265 O O . LEU A 1 159 ? 9.661 0.488 -15.003 1.00 94.06 159 LEU A O 1
ATOM 1269 N N . TRP A 1 160 ? 7.570 1.269 -14.765 1.00 94.31 160 TRP A N 1
ATOM 1270 C CA . TRP A 1 160 ? 7.502 1.790 -16.138 1.00 94.31 160 TRP A CA 1
ATOM 1271 C C . TRP A 1 160 ? 8.485 2.933 -16.376 1.00 94.31 160 TRP A C 1
ATOM 1273 O O . TRP A 1 160 ? 9.153 2.956 -17.406 1.00 94.31 160 TRP A O 1
ATOM 1283 N N . SER A 1 161 ? 8.601 3.862 -15.422 1.00 91.25 161 SER A N 1
ATOM 1284 C CA . SER A 1 161 ? 9.564 4.957 -15.540 1.00 91.25 161 SER A CA 1
ATOM 1285 C C . SER A 1 161 ? 11.004 4.451 -15.531 1.00 91.25 161 SER A C 1
ATOM 1287 O O . SER A 1 161 ? 11.813 4.988 -16.277 1.00 91.25 161 SER A O 1
ATOM 1289 N N . THR A 1 162 ? 11.329 3.441 -14.721 1.00 91.62 162 THR A N 1
ATOM 1290 C CA . THR A 1 162 ? 12.673 2.848 -14.696 1.00 91.62 162 THR A CA 1
ATOM 1291 C C . THR A 1 162 ? 12.972 2.066 -15.971 1.00 91.62 162 THR A C 1
ATOM 1293 O O . THR A 1 162 ? 14.061 2.203 -16.496 1.00 91.62 162 THR A O 1
ATOM 1296 N N . ALA A 1 163 ? 12.028 1.276 -16.489 1.00 90.12 163 ALA A N 1
ATOM 1297 C CA . ALA A 1 163 ? 12.239 0.503 -17.714 1.00 90.12 163 ALA A CA 1
ATOM 1298 C C . ALA A 1 163 ? 12.355 1.372 -18.979 1.00 90.12 163 ALA A C 1
ATOM 1300 O O . ALA A 1 163 ? 12.903 0.917 -19.977 1.00 90.12 163 ALA A O 1
ATOM 1301 N N . GLY A 1 164 ? 11.790 2.584 -18.960 1.00 87.12 164 GLY A N 1
ATOM 1302 C CA . GLY A 1 164 ? 11.901 3.545 -20.060 1.00 87.12 164 GLY A CA 1
ATOM 1303 C C . GLY A 1 164 ? 13.158 4.422 -20.026 1.00 87.12 164 GLY A C 1
ATOM 1304 O O . GLY A 1 164 ? 13.367 5.168 -20.978 1.00 87.12 164 GLY A O 1
ATOM 1305 N N . LYS A 1 165 ? 13.943 4.377 -18.943 1.00 85.88 165 LYS A N 1
ATOM 1306 C CA . LYS A 1 165 ? 15.242 5.054 -18.818 1.00 85.88 165 LYS A CA 1
ATOM 1307 C C . LYS A 1 165 ? 16.359 4.108 -19.233 1.00 85.88 165 LYS A C 1
ATOM 1309 O O . LYS A 1 165 ? 17.311 4.612 -19.859 1.00 85.88 165 LYS A O 1
#

Radius of gyration: 18.31 Å; Cα contacts (8 Å, |Δi|>4): 157; chains: 1; bounding box: 47×42×55 Å

Mean predicted aligned error: 4.31 Å

Secondary structure (DSSP, 8-state):
----HHHHHHHHHHHHTT---HHHHHHHHHHHHHHHHHHHHHHHHHHHHH-SSSSTHHHHHHHS-TTS-HHHHHHHTT--HHHHHHHHS---HHHHHHHHHHHHHHHHHHHHHHHTT-TT----EEEEETTEEEEE-HHHHHHHHHHHHHHHHHHHHHHHHHHT-

Nearest PDB structures (foldseek):
  8k5a-assembly1_G  TM=3.629E-01  e=4.417E+00  Escherichia phage T4
  8z9r-assembly1_H  TM=3.215E-01  e=2.678E+00  Thogoto virus (isolate SiAr 126)
  8trc-assembly1_B  TM=2.704E-01  e=2.533E+00  Rattus norvegicus